Protein AF-A0A9P3GR14-F1 (afdb_monomer_lite)

Foldseek 3Di:
DDPDPPPPDPPDDWDWDADPVVRDIDIDDWLVNLLVVLLVCVVVVHPGDDDPDDDPDPGDSVVSNCVNPPHDDPPDDPLCDCVDPDPVSNVGDPPDPPPQPPDDDFDDDDQQDDPCNPAAAQDLPDFAAQPHWHDGDFFIKGANHGGDSDDPPSPVPPPCGIDGPDGD

Organism: NCBI:txid48140

Radius of gyration: 24.72 Å; chains: 1; bounding box: 48×40×93 Å

pLDDT: mean 70.57, std 17.24, range [27.17, 92.19]

Sequence (168 aa):
MGRSAHLKSPRAVREGSYNLAKKGLVSYNVPHIASIEAQYIDANNLAGNRFWDKTNTPDSLVLTTADVPGALDQTQNRLNYPDSKCDKIRGKIGSGTSTWSSAATAPAGSSPSGQCANVAAWSSGSVYTGRMTAVYGRDRYAPAHIYRTDRPDQFPSAAGVWTDNAAC

Secondary structure (DSSP, 8-state):
--------------EEEEETTTTEEEEE--HHHHHHHHHHHHHTT------S----STT-HHHHHHTSSSS---S--S---TT-SSHHHHT-TT-----------PPP-PPP-GGGTTSPBP-TTPPBPTT--EEETTEEEEESSS-B---TTS-S-TTT-EEEEEE-

Structure (mmCIF, N/CA/C/O backbone):
data_AF-A0A9P3GR14-F1
#
_entry.id   AF-A0A9P3GR14-F1
#
loop_
_atom_site.group_PDB
_atom_site.id
_atom_site.type_symbol
_atom_site.label_atom_id
_atom_site.label_alt_id
_atom_site.label_comp_id
_atom_site.label_asym_id
_atom_site.label_entity_id
_atom_site.label_seq_id
_atom_site.pdbx_PDB_ins_code
_atom_site.Cartn_x
_atom_site.Cartn_y
_atom_site.Cartn_z
_atom_site.occupancy
_atom_site.B_iso_or_equiv
_atom_site.auth_seq_id
_atom_site.auth_comp_id
_atom_site.auth_asym_id
_atom_site.auth_atom_id
_atom_site.pdbx_PDB_model_num
ATOM 1 N N . MET A 1 1 ? 12.416 -6.178 53.777 1.00 36.34 1 MET A N 1
ATOM 2 C CA . MET A 1 1 ? 11.325 -6.514 52.835 1.00 36.34 1 MET A CA 1
ATOM 3 C C . MET A 1 1 ? 11.371 -5.523 51.681 1.00 36.34 1 MET A C 1
ATOM 5 O O . MET A 1 1 ? 10.898 -4.411 51.836 1.00 36.34 1 MET A O 1
ATOM 9 N N . GLY A 1 2 ? 12.005 -5.878 50.563 1.00 34.00 2 GLY A N 1
ATOM 10 C CA . GLY A 1 2 ? 12.020 -5.053 49.352 1.00 34.00 2 GLY A CA 1
ATOM 11 C C . GLY A 1 2 ? 11.385 -5.849 48.224 1.00 34.00 2 GLY A C 1
ATOM 12 O O . GLY A 1 2 ? 11.999 -6.783 47.717 1.00 34.00 2 GLY A O 1
ATOM 13 N N . ARG A 1 3 ? 10.132 -5.545 47.876 1.00 40.25 3 ARG A N 1
ATOM 14 C CA . ARG A 1 3 ? 9.489 -6.136 46.700 1.00 40.25 3 ARG A CA 1
ATOM 15 C C . ARG A 1 3 ? 10.019 -5.400 45.475 1.00 40.25 3 ARG A C 1
ATOM 17 O O . ARG A 1 3 ? 9.584 -4.293 45.185 1.00 40.25 3 ARG A O 1
ATOM 24 N N . SER A 1 4 ? 10.981 -6.014 44.792 1.00 38.25 4 SER A N 1
ATOM 25 C CA . SER A 1 4 ? 11.390 -5.579 43.461 1.00 38.25 4 SER A CA 1
ATOM 26 C C . SER A 1 4 ? 10.241 -5.887 42.504 1.00 38.25 4 SER A C 1
ATOM 28 O O . SER A 1 4 ? 9.917 -7.051 42.260 1.00 38.25 4 SER A O 1
ATOM 30 N N . ALA A 1 5 ? 9.559 -4.845 42.033 1.00 42.34 5 ALA A N 1
ATOM 31 C CA . ALA A 1 5 ? 8.557 -4.966 40.989 1.00 42.34 5 ALA A CA 1
ATOM 32 C C . ALA A 1 5 ? 9.279 -5.306 39.679 1.00 42.34 5 ALA A C 1
ATOM 34 O O . ALA A 1 5 ? 9.816 -4.437 38.996 1.00 42.34 5 ALA A O 1
ATOM 35 N N . HIS A 1 6 ? 9.319 -6.594 39.343 1.00 39.28 6 HIS A N 1
ATOM 36 C CA . HIS A 1 6 ? 9.724 -7.049 38.022 1.00 39.28 6 HIS A CA 1
ATOM 37 C C . HIS A 1 6 ? 8.620 -6.647 37.037 1.00 39.28 6 HIS A C 1
ATOM 39 O O . HIS A 1 6 ? 7.638 -7.368 36.854 1.00 39.28 6 HIS A O 1
ATOM 45 N N . LEU A 1 7 ? 8.749 -5.454 36.454 1.00 35.72 7 LEU A N 1
ATOM 46 C CA . LEU A 1 7 ? 7.966 -5.035 35.297 1.00 35.72 7 LEU A CA 1
ATOM 47 C C . LEU A 1 7 ? 8.218 -6.066 34.190 1.00 35.72 7 LEU A C 1
ATOM 49 O O . LEU A 1 7 ? 9.277 -6.071 33.564 1.00 35.72 7 LEU A O 1
ATOM 53 N N . LYS A 1 8 ? 7.264 -6.978 33.969 1.00 38.69 8 LYS A N 1
ATOM 54 C CA . LYS A 1 8 ? 7.249 -7.807 32.763 1.00 38.69 8 LYS A CA 1
ATOM 55 C C . LYS A 1 8 ? 7.077 -6.858 31.585 1.00 38.69 8 LYS A C 1
ATOM 57 O O . LYS A 1 8 ? 5.968 -6.419 31.302 1.00 38.69 8 LYS A O 1
ATOM 62 N N . SER A 1 9 ? 8.181 -6.536 30.920 1.00 37.16 9 SER A N 1
ATOM 63 C CA . SER A 1 9 ? 8.138 -5.979 29.574 1.00 37.16 9 SER A CA 1
ATOM 64 C C . SER A 1 9 ? 7.323 -6.951 28.711 1.00 37.16 9 SER A C 1
ATOM 66 O O . SER A 1 9 ? 7.667 -8.142 28.692 1.00 37.16 9 SER A O 1
ATOM 68 N N . PRO A 1 10 ? 6.222 -6.527 28.063 1.00 46.81 10 PRO A N 1
ATOM 69 C CA . PRO A 1 10 ? 5.539 -7.390 27.112 1.00 46.81 10 PRO A CA 1
ATOM 70 C C . PRO A 1 10 ? 6.568 -7.801 26.056 1.00 46.81 10 PRO A C 1
ATOM 72 O O . PRO A 1 10 ? 7.231 -6.956 25.453 1.00 46.81 10 PRO A O 1
ATOM 75 N N . ARG A 1 11 ? 6.782 -9.114 25.906 1.00 52.66 11 ARG A N 1
ATOM 76 C CA . ARG A 1 11 ? 7.738 -9.655 24.935 1.00 52.66 11 ARG A CA 1
ATOM 77 C C . ARG A 1 11 ? 7.348 -9.125 23.560 1.00 52.66 11 ARG A C 1
ATOM 79 O O . ARG A 1 11 ? 6.279 -9.457 23.062 1.00 52.66 11 ARG A O 1
ATOM 86 N N . ALA A 1 12 ? 8.207 -8.305 22.965 1.00 57.56 12 ALA A N 1
ATOM 87 C CA . ALA A 1 12 ? 8.033 -7.900 21.584 1.00 57.56 12 ALA A CA 1
ATOM 88 C C . ALA A 1 12 ? 8.114 -9.148 20.699 1.00 57.56 12 ALA A C 1
ATOM 90 O O . ALA A 1 12 ? 9.137 -9.834 20.703 1.00 57.56 12 ALA A O 1
ATOM 91 N N . VAL A 1 13 ? 7.040 -9.448 19.972 1.00 61.50 13 VAL A N 1
ATOM 92 C CA . VAL A 1 13 ? 7.041 -10.506 18.961 1.00 61.50 13 VAL A CA 1
ATOM 93 C C . VAL A 1 13 ? 7.666 -9.905 17.703 1.00 61.50 13 VAL A C 1
ATOM 95 O O . VAL A 1 13 ? 7.150 -8.930 17.166 1.00 61.50 13 VAL A O 1
ATOM 98 N N . ARG A 1 14 ? 8.836 -10.403 17.298 1.00 63.41 14 ARG A N 1
ATOM 99 C CA . ARG A 1 14 ? 9.585 -9.924 16.128 1.00 63.41 14 ARG A CA 1
ATOM 100 C C . ARG A 1 14 ? 10.268 -11.103 15.454 1.00 63.41 14 ARG A C 1
ATOM 102 O O . ARG A 1 14 ? 10.875 -11.912 16.151 1.00 63.41 14 ARG A O 1
ATOM 109 N N . GLU A 1 15 ? 10.206 -11.149 14.129 1.00 76.69 15 GLU A N 1
ATOM 110 C CA . GLU A 1 15 ? 10.942 -12.124 13.326 1.00 76.69 15 GLU A CA 1
ATOM 111 C C . GLU A 1 15 ? 12.276 -11.521 12.863 1.00 76.69 15 GLU A C 1
ATOM 113 O O . GLU A 1 15 ? 12.407 -10.303 12.668 1.00 76.69 15 GLU A O 1
ATOM 118 N N . GLY A 1 16 ? 13.303 -12.355 12.708 1.00 79.38 16 GLY A N 1
ATOM 119 C CA . GLY A 1 16 ? 14.598 -11.878 12.246 1.00 79.38 16 GLY A CA 1
ATOM 120 C C . GLY A 1 16 ? 15.552 -12.984 11.824 1.00 79.38 16 GLY A C 1
ATOM 121 O O . GLY A 1 16 ? 15.439 -14.131 12.236 1.00 79.38 16 GLY A O 1
ATOM 122 N N . SER A 1 17 ? 16.529 -12.616 11.000 1.00 82.88 17 SER A N 1
ATOM 123 C CA . SER A 1 17 ? 17.613 -13.497 10.568 1.00 82.88 17 SER A CA 1
ATOM 124 C C . SER A 1 17 ? 18.957 -12.894 10.953 1.00 82.88 17 SER A C 1
ATOM 126 O O . SER A 1 17 ? 19.195 -11.700 10.749 1.00 82.88 17 SER A O 1
ATOM 128 N N . TYR A 1 18 ? 19.839 -13.720 11.518 1.00 87.75 18 TYR A N 1
ATOM 129 C CA . TYR A 1 18 ? 21.193 -13.324 11.885 1.00 87.75 18 TYR A CA 1
ATOM 130 C C . TYR A 1 18 ? 22.225 -14.081 11.053 1.00 87.75 18 TYR A C 1
ATOM 132 O O . TYR A 1 18 ? 22.272 -15.310 11.050 1.00 87.75 18 TYR A O 1
ATOM 140 N N . ASN A 1 19 ? 23.095 -13.337 10.376 1.00 88.94 19 ASN A N 1
ATOM 141 C CA . ASN A 1 19 ? 24.234 -13.887 9.662 1.00 88.94 19 ASN A CA 1
ATOM 142 C C . ASN A 1 19 ? 25.499 -13.729 10.512 1.00 88.94 19 ASN A C 1
ATOM 144 O O . ASN A 1 19 ? 26.046 -12.629 10.617 1.00 88.94 19 ASN A O 1
ATOM 148 N N . LEU A 1 20 ? 25.987 -14.840 11.072 1.00 87.62 20 LEU A N 1
ATOM 149 C CA . LEU A 1 20 ? 27.157 -14.855 11.956 1.00 87.62 20 LEU A CA 1
ATOM 150 C C . LEU A 1 20 ? 28.454 -14.444 11.241 1.00 87.62 20 LEU A C 1
ATOM 152 O O . LEU A 1 20 ? 29.250 -13.696 11.802 1.00 87.62 20 LEU A O 1
ATOM 156 N N . ALA A 1 21 ? 28.652 -14.875 9.992 1.00 90.19 21 ALA A N 1
ATOM 157 C CA . ALA A 1 21 ? 29.859 -14.561 9.223 1.00 90.19 21 ALA A CA 1
ATOM 158 C C . ALA A 1 21 ? 29.967 -13.062 8.899 1.00 90.19 21 ALA A C 1
ATOM 160 O O . ALA A 1 21 ? 31.054 -12.493 8.922 1.00 90.19 21 ALA A O 1
ATOM 161 N N . LYS A 1 22 ? 28.827 -12.411 8.633 1.00 91.50 22 LYS A N 1
ATOM 162 C CA . LYS A 1 22 ? 28.742 -10.971 8.339 1.00 91.50 22 LYS A CA 1
ATOM 163 C C . LYS A 1 22 ? 28.435 -10.118 9.573 1.00 91.50 22 LYS A C 1
ATOM 165 O O . LYS A 1 22 ? 28.383 -8.898 9.459 1.00 91.50 22 LYS A O 1
ATOM 170 N N . LYS A 1 23 ? 28.204 -10.752 10.730 1.00 92.06 23 LYS A N 1
ATOM 171 C CA . LYS A 1 23 ? 27.725 -10.134 11.979 1.00 92.06 23 LYS A CA 1
ATOM 172 C C . LYS A 1 23 ? 26.520 -9.206 11.768 1.00 92.06 23 LYS A C 1
ATOM 174 O O . LYS A 1 23 ? 26.411 -8.167 12.412 1.00 92.06 23 LYS A O 1
ATOM 179 N N . GLY A 1 24 ? 25.629 -9.577 10.852 1.00 87.75 24 GLY A N 1
ATOM 180 C CA . GLY A 1 24 ? 24.482 -8.763 10.451 1.00 87.75 24 GLY A CA 1
ATOM 181 C C . GLY A 1 24 ? 23.172 -9.343 10.967 1.00 87.75 24 GLY A C 1
ATOM 182 O O . GLY A 1 24 ? 22.934 -10.538 10.811 1.00 87.75 24 GLY A O 1
ATOM 183 N N . LEU A 1 25 ? 22.323 -8.493 11.544 1.00 88.88 25 LEU A N 1
ATOM 184 C CA . LEU A 1 25 ? 20.952 -8.821 11.930 1.00 88.88 25 LEU A CA 1
ATOM 185 C C . LEU A 1 25 ? 19.983 -8.093 11.000 1.00 88.88 25 LEU A C 1
ATOM 187 O O . LEU A 1 25 ? 20.118 -6.888 10.794 1.00 88.88 25 LEU A O 1
ATOM 191 N N . VAL A 1 26 ? 18.987 -8.811 10.494 1.00 88.19 26 VAL A N 1
ATOM 192 C CA . VAL A 1 26 ? 17.842 -8.222 9.798 1.00 88.19 26 VAL A CA 1
ATOM 193 C C . VAL A 1 26 ? 16.587 -8.576 10.582 1.00 88.19 26 VAL A C 1
ATOM 195 O O . VAL A 1 26 ? 16.316 -9.754 10.796 1.00 88.19 26 VAL A O 1
ATOM 198 N N . SER A 1 27 ? 15.830 -7.565 11.000 1.00 86.81 27 SER A N 1
ATOM 199 C CA . SER A 1 27 ? 14.505 -7.727 11.604 1.00 86.81 27 SER A CA 1
ATOM 200 C C . SER A 1 27 ? 13.431 -7.279 10.625 1.00 86.81 27 SER A C 1
ATOM 202 O O . SER A 1 27 ? 13.578 -6.221 10.010 1.00 86.81 27 SER A O 1
ATOM 204 N N . TYR A 1 28 ? 12.363 -8.055 10.504 1.00 85.62 28 TYR A N 1
ATOM 205 C CA . TYR A 1 28 ? 11.274 -7.791 9.568 1.00 85.62 28 TYR A CA 1
ATOM 206 C C . TYR A 1 28 ? 9.960 -8.395 10.073 1.00 85.62 28 TYR A C 1
ATOM 208 O O . TYR A 1 28 ? 9.955 -9.248 10.960 1.00 85.62 28 TYR A O 1
ATOM 216 N N . ASN A 1 29 ? 8.844 -7.948 9.498 1.00 86.50 29 ASN A N 1
ATOM 217 C CA . ASN A 1 29 ? 7.534 -8.536 9.754 1.00 86.50 29 ASN A CA 1
ATOM 218 C C . ASN A 1 29 ? 7.257 -9.631 8.717 1.00 86.50 29 ASN A C 1
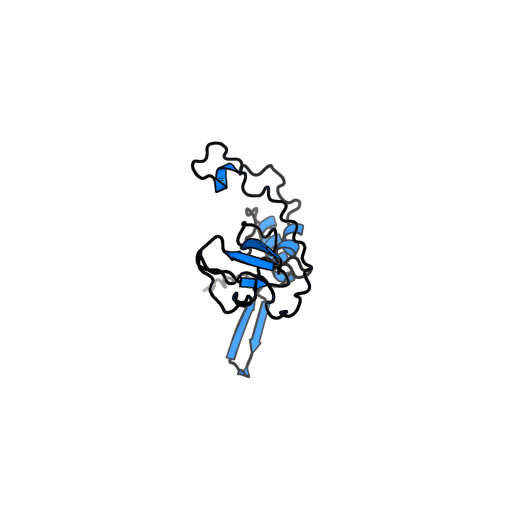ATOM 220 O O . ASN A 1 29 ? 7.602 -9.496 7.544 1.00 86.50 29 ASN A O 1
ATOM 224 N N . VAL A 1 30 ? 6.614 -10.705 9.165 1.00 87.31 30 VAL A N 1
ATOM 225 C CA . VAL A 1 30 ? 6.061 -11.779 8.326 1.00 87.31 30 VAL A CA 1
ATOM 226 C C . VAL A 1 30 ? 4.539 -11.815 8.504 1.00 87.31 30 VAL A C 1
ATOM 228 O O . VAL A 1 30 ? 4.059 -11.270 9.507 1.00 87.31 30 VAL A O 1
ATOM 231 N N . PRO A 1 31 ? 3.771 -12.472 7.612 1.00 89.00 31 PRO A N 1
ATOM 232 C CA . PRO A 1 31 ? 2.312 -12.555 7.722 1.00 89.00 31 PRO A CA 1
ATOM 233 C C . PRO A 1 31 ? 1.812 -12.927 9.128 1.00 89.00 31 PRO A C 1
ATOM 235 O O . PRO A 1 31 ? 0.921 -12.278 9.671 1.00 89.00 31 PRO A O 1
ATOM 238 N N . HIS A 1 32 ? 2.458 -13.897 9.783 1.00 88.56 32 HIS A N 1
ATOM 239 C CA . HIS A 1 32 ? 2.104 -14.298 11.146 1.00 88.56 32 HIS A CA 1
ATOM 240 C C . HIS A 1 32 ? 2.208 -13.151 12.172 1.00 88.56 32 HIS A C 1
ATOM 242 O O . HIS A 1 32 ? 1.288 -12.946 12.960 1.00 88.56 32 HIS A O 1
ATOM 248 N N . ILE A 1 33 ? 3.295 -12.370 12.139 1.00 89.19 33 ILE A N 1
ATOM 249 C CA . ILE A 1 33 ? 3.496 -11.221 13.039 1.00 89.19 33 ILE A CA 1
ATOM 250 C C . ILE A 1 33 ? 2.492 -10.111 12.726 1.00 89.19 33 ILE A C 1
ATOM 252 O O . ILE A 1 33 ? 1.891 -9.554 13.640 1.00 89.19 33 ILE A O 1
ATOM 256 N N . ALA A 1 34 ? 2.257 -9.836 11.441 1.00 90.44 34 ALA A N 1
ATOM 257 C CA . ALA A 1 34 ? 1.297 -8.823 11.017 1.00 90.44 34 ALA A CA 1
ATOM 258 C C . ALA A 1 34 ? -0.138 -9.169 11.462 1.00 90.44 34 ALA A C 1
ATOM 260 O O . ALA A 1 34 ? -0.876 -8.286 11.893 1.00 90.44 34 ALA A O 1
ATOM 261 N N . SER A 1 35 ? -0.518 -10.453 11.441 1.00 89.38 35 SER A N 1
ATOM 262 C CA . SER A 1 35 ? -1.810 -10.919 11.964 1.00 89.38 35 SER A CA 1
ATOM 263 C C . SER A 1 35 ? -1.953 -10.661 13.471 1.00 89.38 35 SER A C 1
ATOM 265 O O . SER A 1 35 ? -2.980 -10.145 13.907 1.00 89.38 35 SER A O 1
ATOM 267 N N . ILE A 1 36 ? -0.906 -10.925 14.265 1.00 91.69 36 ILE A N 1
ATOM 268 C CA . ILE A 1 36 ? -0.896 -10.626 15.710 1.00 91.69 36 ILE A CA 1
ATOM 269 C C . ILE A 1 36 ? -1.029 -9.115 15.961 1.00 91.69 36 ILE A C 1
ATOM 271 O O . ILE A 1 36 ? -1.788 -8.696 16.835 1.00 91.69 36 ILE A O 1
ATOM 275 N N . GLU A 1 37 ? -0.317 -8.284 15.195 1.00 91.25 37 GLU A N 1
ATOM 276 C CA . GLU A 1 37 ? -0.424 -6.822 15.293 1.00 91.25 37 GLU A CA 1
ATOM 277 C C . GLU A 1 37 ? -1.840 -6.331 14.953 1.00 91.25 37 GLU A C 1
ATOM 279 O O . GLU A 1 37 ? -2.382 -5.480 15.659 1.00 91.25 37 GLU A O 1
ATOM 284 N N . ALA A 1 38 ? -2.474 -6.898 13.924 1.00 91.31 38 ALA A N 1
ATOM 285 C CA . ALA A 1 38 ? -3.844 -6.560 13.552 1.00 91.31 38 ALA A CA 1
ATOM 286 C C . ALA A 1 38 ? -4.866 -6.985 14.622 1.00 91.31 38 ALA A C 1
ATOM 288 O O . ALA A 1 38 ? -5.767 -6.213 14.942 1.00 91.31 38 ALA A O 1
ATOM 289 N N . GLN A 1 39 ? -4.686 -8.155 15.246 1.00 91.19 39 GLN A N 1
ATOM 290 C CA . GLN A 1 39 ? -5.519 -8.590 16.376 1.00 91.19 39 GLN A CA 1
ATOM 291 C C . GLN A 1 39 ? -5.377 -7.647 17.573 1.00 91.19 39 GLN A C 1
ATOM 293 O O . GLN A 1 39 ? -6.351 -7.360 18.263 1.00 91.19 39 GLN A O 1
ATOM 298 N N . TYR A 1 40 ? -4.169 -7.135 17.824 1.00 92.12 40 TYR A N 1
ATOM 299 C CA . TYR A 1 40 ? -3.952 -6.146 18.875 1.00 92.12 40 TYR A CA 1
ATOM 300 C C . TYR A 1 40 ? -4.661 -4.820 18.570 1.00 92.12 40 TYR A C 1
ATOM 302 O O . TYR A 1 40 ? -5.262 -4.234 19.470 1.00 92.12 40 TYR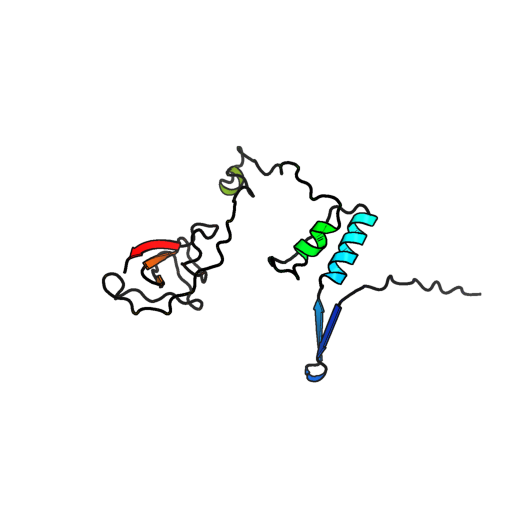 A O 1
ATOM 310 N N . ILE A 1 41 ? -4.601 -4.352 17.321 1.00 91.19 41 ILE A N 1
ATOM 311 C CA . ILE A 1 41 ? -5.305 -3.143 16.866 1.00 91.19 41 ILE A CA 1
ATOM 312 C C . ILE A 1 41 ? -6.808 -3.275 17.121 1.00 91.19 41 ILE A C 1
ATOM 314 O O . ILE A 1 41 ? -7.388 -2.376 17.733 1.00 91.19 41 ILE A O 1
ATOM 318 N N . ASP A 1 42 ? -7.398 -4.403 16.721 1.00 88.88 42 ASP A N 1
ATOM 319 C CA . ASP A 1 42 ? -8.817 -4.704 16.929 1.00 88.88 42 ASP A CA 1
ATOM 320 C C . ASP A 1 42 ? -9.169 -4.753 18.427 1.00 88.88 42 ASP A C 1
ATOM 322 O O . ASP A 1 42 ? -10.014 -3.996 18.905 1.00 88.88 42 ASP A O 1
ATOM 326 N N . ALA A 1 43 ? -8.413 -5.525 19.217 1.00 92.00 43 ALA A N 1
ATOM 327 C CA . ALA A 1 43 ? -8.645 -5.685 20.655 1.00 92.00 43 ALA A CA 1
ATOM 328 C C . ALA A 1 43 ? -8.517 -4.382 21.469 1.00 92.00 43 ALA A C 1
ATOM 330 O O . ALA A 1 43 ? -9.043 -4.294 22.580 1.00 92.00 43 ALA A O 1
ATOM 331 N N . ASN A 1 44 ? -7.809 -3.375 20.948 1.00 92.19 44 ASN A N 1
ATOM 332 C CA . ASN A 1 44 ? -7.582 -2.096 21.624 1.00 92.19 44 ASN A CA 1
ATOM 333 C C . ASN A 1 44 ? -8.345 -0.926 20.984 1.00 92.19 44 ASN A C 1
ATOM 335 O O . ASN A 1 44 ? -8.095 0.221 21.355 1.00 92.19 44 ASN A O 1
ATOM 339 N N . ASN A 1 45 ? -9.279 -1.188 20.061 1.00 89.00 45 ASN A N 1
ATOM 340 C CA . ASN A 1 45 ? -10.051 -0.159 19.352 1.00 89.00 45 ASN A CA 1
ATOM 341 C C . ASN A 1 45 ? -9.161 0.917 18.695 1.00 89.00 45 ASN A C 1
ATOM 343 O O . ASN A 1 45 ? -9.468 2.112 18.730 1.00 89.00 45 ASN A O 1
ATOM 347 N N . LEU A 1 46 ? -8.021 0.508 18.131 1.00 90.25 46 LEU A N 1
ATOM 348 C CA . LEU A 1 46 ? -7.135 1.411 17.399 1.00 90.25 46 LEU A CA 1
ATOM 349 C C . LEU A 1 46 ? -7.641 1.598 15.963 1.00 90.25 46 LEU A C 1
ATOM 351 O O . LEU A 1 46 ? -8.264 0.717 15.383 1.00 90.25 46 LEU A O 1
ATOM 355 N N . ALA A 1 47 ? -7.335 2.748 15.362 1.00 86.44 47 ALA A N 1
ATOM 356 C CA . ALA A 1 47 ? -7.912 3.154 14.076 1.00 86.44 47 ALA A CA 1
ATOM 357 C C . ALA A 1 47 ? -7.447 2.338 12.849 1.00 86.44 47 ALA A C 1
ATOM 359 O O . ALA A 1 47 ? -7.960 2.557 11.754 1.00 86.44 47 ALA A O 1
ATOM 360 N N . GLY A 1 48 ? -6.461 1.449 12.994 1.00 87.06 48 GLY A N 1
ATOM 361 C CA . GLY A 1 48 ? -5.944 0.618 11.905 1.00 87.06 48 GLY A CA 1
ATOM 362 C C . GLY A 1 48 ? -4.419 0.554 11.854 1.00 87.06 48 GLY A C 1
ATOM 363 O O . GLY A 1 48 ? -3.722 0.949 12.791 1.00 87.06 48 GLY A O 1
ATOM 364 N N . ASN A 1 49 ? -3.902 0.057 10.731 1.00 86.44 49 ASN A N 1
ATOM 365 C CA . ASN A 1 49 ? -2.479 -0.114 10.452 1.00 86.44 49 ASN A CA 1
ATOM 366 C C . ASN A 1 49 ? -2.020 0.711 9.236 1.00 86.44 49 ASN A C 1
ATOM 368 O O . ASN A 1 49 ? -2.810 1.271 8.475 1.00 86.44 49 ASN A O 1
ATOM 372 N N . ARG A 1 50 ? -0.699 0.819 9.068 1.00 88.25 50 ARG A N 1
ATOM 373 C CA . ARG A 1 50 ? -0.066 1.460 7.912 1.00 88.25 50 ARG A CA 1
ATOM 374 C C . ARG A 1 50 ? 1.140 0.645 7.489 1.00 88.25 50 ARG A C 1
ATOM 376 O O . ARG A 1 50 ? 1.998 0.347 8.312 1.00 88.25 50 ARG A O 1
ATOM 383 N N . PHE A 1 51 ? 1.235 0.383 6.194 1.00 87.19 51 PHE A N 1
ATOM 384 C CA . PHE A 1 51 ? 2.358 -0.333 5.611 1.00 87.19 51 PHE A CA 1
ATOM 385 C C . PHE A 1 51 ? 3.196 0.570 4.722 1.00 87.19 51 PHE A C 1
ATOM 387 O O . PHE A 1 51 ? 2.696 1.498 4.084 1.00 87.19 51 PHE A O 1
ATOM 394 N N . TRP A 1 52 ? 4.479 0.236 4.658 1.00 86.75 52 TRP A N 1
ATOM 395 C CA . TRP A 1 52 ? 5.357 0.613 3.563 1.00 86.75 52 TRP A CA 1
ATOM 396 C C . TRP A 1 52 ? 5.575 -0.624 2.686 1.00 86.75 52 TRP A C 1
ATOM 398 O O . TRP A 1 52 ? 6.650 -1.214 2.656 1.00 86.75 52 TRP A O 1
ATOM 408 N N . ASP A 1 53 ? 4.499 -1.072 2.044 1.00 76.88 53 ASP A N 1
ATOM 409 C CA . ASP A 1 53 ? 4.461 -2.269 1.206 1.00 76.88 53 ASP A CA 1
ATOM 410 C C . ASP A 1 53 ? 3.524 -2.013 0.014 1.00 76.88 53 ASP A C 1
ATOM 412 O O . ASP A 1 53 ? 2.550 -1.266 0.124 1.00 76.88 53 ASP A O 1
ATOM 416 N N . LYS A 1 54 ? 3.844 -2.601 -1.141 1.00 70.75 54 LYS A N 1
ATOM 417 C CA . LYS A 1 54 ? 3.032 -2.556 -2.367 1.00 70.75 54 LYS A CA 1
ATOM 418 C C . LYS A 1 54 ? 2.827 -3.953 -2.972 1.00 70.75 54 LYS A C 1
ATOM 420 O O . LYS A 1 54 ? 2.456 -4.069 -4.138 1.00 70.75 54 LYS A O 1
ATOM 425 N N . THR A 1 55 ? 3.112 -5.018 -2.227 1.00 75.75 55 THR A N 1
ATOM 426 C CA . THR A 1 55 ? 2.963 -6.387 -2.724 1.00 75.75 55 THR A CA 1
ATOM 427 C C . THR A 1 55 ? 1.509 -6.859 -2.680 1.00 75.75 55 THR A C 1
ATOM 429 O O . THR A 1 55 ? 0.764 -6.584 -1.740 1.00 75.75 55 THR A O 1
ATOM 432 N N . ASN A 1 56 ? 1.109 -7.595 -3.718 1.00 75.38 56 ASN A N 1
ATOM 433 C CA . ASN A 1 56 ? -0.194 -8.252 -3.858 1.00 75.38 56 ASN A CA 1
ATOM 434 C C . ASN A 1 56 ? -0.044 -9.781 -3.999 1.00 75.38 56 ASN A C 1
ATOM 436 O O . ASN A 1 56 ? -0.808 -10.429 -4.711 1.00 75.38 56 ASN A O 1
ATOM 440 N N . THR A 1 57 ? 0.981 -10.347 -3.361 1.00 81.56 57 THR A N 1
ATOM 441 C CA . THR A 1 57 ? 1.279 -11.785 -3.339 1.00 81.56 57 THR A CA 1
ATOM 442 C C . THR A 1 57 ? 0.651 -12.455 -2.107 1.00 81.56 57 THR A C 1
ATOM 444 O O . THR A 1 57 ? 0.210 -11.750 -1.197 1.00 81.56 57 THR A O 1
ATOM 447 N N . PRO A 1 58 ? 0.626 -13.802 -2.023 1.00 81.06 58 PRO A N 1
ATOM 448 C CA . PRO A 1 58 ? 0.125 -14.511 -0.838 1.00 81.06 58 PRO A CA 1
ATOM 449 C C . PRO A 1 58 ? 0.819 -14.130 0.481 1.00 81.06 58 PRO A C 1
ATOM 451 O O . PRO A 1 58 ? 0.201 -14.210 1.534 1.00 81.06 58 PRO A O 1
ATOM 454 N N . ASP A 1 59 ? 2.068 -13.662 0.421 1.00 82.94 59 ASP A N 1
ATOM 455 C CA . ASP A 1 59 ? 2.836 -13.208 1.590 1.00 82.94 59 ASP A CA 1
ATOM 456 C C . ASP A 1 59 ? 2.649 -11.708 1.903 1.00 82.94 59 ASP A C 1
ATOM 458 O O . ASP A 1 59 ? 3.387 -11.141 2.711 1.00 82.94 59 ASP A O 1
ATOM 462 N N . SER A 1 60 ? 1.687 -11.037 1.256 1.00 87.81 60 SER A N 1
ATOM 463 C CA . SER A 1 60 ? 1.416 -9.611 1.461 1.00 87.81 60 SER A CA 1
ATOM 464 C C . SER A 1 60 ? 0.989 -9.333 2.901 1.00 87.81 60 SER A C 1
ATOM 466 O O . SER A 1 60 ? -0.005 -9.876 3.395 1.00 87.81 60 SER A O 1
ATOM 468 N N . LEU A 1 61 ? 1.701 -8.422 3.568 1.00 89.50 61 LEU A N 1
ATOM 469 C CA . LEU A 1 61 ? 1.350 -7.986 4.922 1.00 89.50 61 LEU A CA 1
ATOM 470 C C . LEU A 1 61 ? 0.050 -7.171 4.921 1.00 89.50 61 LEU A C 1
ATOM 472 O O . LEU A 1 61 ? -0.742 -7.243 5.862 1.00 89.50 61 LEU A O 1
ATOM 476 N N . VAL A 1 62 ? -0.193 -6.430 3.835 1.00 89.44 62 VAL A N 1
ATOM 477 C CA . VAL A 1 62 ? -1.415 -5.641 3.652 1.00 89.44 62 VAL A CA 1
ATOM 478 C C . VAL A 1 62 ? -2.626 -6.564 3.570 1.00 89.44 62 VAL A C 1
ATOM 480 O O . VAL A 1 62 ? -3.571 -6.381 4.330 1.00 89.44 62 VAL A O 1
ATOM 483 N N . LEU A 1 63 ? -2.584 -7.584 2.704 1.00 86.94 63 LEU A N 1
ATOM 484 C CA . LEU A 1 63 ? -3.699 -8.528 2.565 1.00 86.94 63 LEU A CA 1
ATOM 485 C C . LEU A 1 63 ? -3.894 -9.358 3.837 1.00 86.94 63 LEU A C 1
ATOM 487 O O . LEU A 1 63 ? -5.014 -9.476 4.313 1.00 86.94 63 LEU A O 1
ATOM 491 N N . THR A 1 64 ? -2.804 -9.833 4.450 1.00 88.56 64 THR A N 1
ATOM 492 C CA . THR A 1 64 ? -2.868 -10.624 5.692 1.00 88.56 64 THR A CA 1
ATOM 493 C C . THR A 1 64 ? -3.597 -9.898 6.822 1.00 88.56 64 THR A C 1
ATOM 495 O O . THR A 1 64 ? -4.264 -10.521 7.645 1.00 88.56 64 THR A O 1
ATOM 498 N N . THR A 1 65 ? -3.442 -8.578 6.905 1.00 89.56 65 THR A N 1
ATOM 499 C CA . THR A 1 65 ? -4.061 -7.792 7.977 1.00 89.56 65 THR A CA 1
ATOM 500 C C . THR A 1 65 ? -5.430 -7.241 7.627 1.00 89.56 65 THR A C 1
ATOM 502 O O . THR A 1 65 ? -6.168 -6.899 8.544 1.00 89.56 65 THR A O 1
ATOM 505 N N . ALA A 1 66 ? -5.786 -7.171 6.344 1.00 87.19 66 ALA A N 1
ATOM 506 C CA . ALA A 1 66 ? -7.098 -6.707 5.905 1.00 87.19 66 ALA A CA 1
ATOM 507 C C . ALA A 1 66 ? -8.236 -7.628 6.374 1.00 87.19 66 ALA A C 1
ATOM 509 O O . ALA A 1 66 ? -9.336 -7.140 6.611 1.00 87.19 66 ALA A O 1
ATOM 510 N N . ASP A 1 67 ? -7.949 -8.921 6.553 1.00 79.62 67 ASP A N 1
ATOM 511 C CA . ASP A 1 67 ? -8.933 -9.939 6.948 1.00 79.62 67 ASP A CA 1
ATOM 512 C C . ASP A 1 67 ? -9.182 -10.009 8.465 1.00 79.62 67 ASP A C 1
ATOM 514 O O . ASP A 1 67 ? -10.068 -10.736 8.913 1.00 79.62 67 ASP A O 1
ATOM 518 N N . VAL A 1 68 ? -8.385 -9.306 9.279 1.00 82.75 68 VAL A N 1
ATOM 519 C CA . VAL A 1 68 ? -8.494 -9.380 10.746 1.00 82.75 68 VAL A CA 1
ATOM 520 C C . VAL A 1 68 ? -9.586 -8.451 11.295 1.00 82.75 68 VAL A C 1
ATOM 522 O O . VAL A 1 68 ? -10.415 -8.931 12.069 1.00 82.75 68 VAL A O 1
ATOM 525 N N . PRO A 1 69 ? -9.649 -7.155 10.922 1.00 74.31 69 PRO A N 1
ATOM 526 C CA . PRO A 1 69 ? -10.807 -6.324 11.228 1.00 74.31 69 PRO A CA 1
ATOM 527 C C . PRO A 1 69 ? -12.025 -6.845 10.462 1.00 74.31 69 PRO A C 1
ATOM 529 O O . PRO A 1 69 ? -11.931 -7.125 9.271 1.00 74.31 69 PRO A O 1
ATOM 532 N N . GLY A 1 70 ? -13.183 -6.934 11.122 1.00 72.94 70 GLY A N 1
ATOM 533 C CA . GLY A 1 70 ? -14.359 -7.612 10.557 1.00 72.94 70 GLY A CA 1
ATOM 534 C C . GLY A 1 70 ? -14.775 -7.152 9.150 1.00 72.94 70 GLY A C 1
ATOM 535 O O . GLY A 1 70 ? -15.133 -7.982 8.319 1.00 72.94 70 GLY A O 1
ATOM 536 N N . ALA A 1 71 ? -14.722 -5.850 8.859 1.00 73.50 71 ALA A N 1
ATOM 537 C CA . ALA A 1 71 ? -14.904 -5.335 7.505 1.00 73.50 71 ALA A CA 1
ATOM 538 C C . ALA A 1 71 ? -14.069 -4.070 7.285 1.00 73.50 71 ALA A C 1
ATOM 540 O O . ALA A 1 71 ? -14.035 -3.181 8.138 1.00 73.50 71 ALA A O 1
ATOM 541 N N . LEU A 1 72 ? -13.445 -3.963 6.110 1.00 78.12 72 LEU A N 1
ATOM 542 C CA . LEU A 1 72 ? -12.846 -2.711 5.655 1.00 78.12 72 LEU A CA 1
ATOM 543 C C . LEU A 1 72 ? -13.934 -1.647 5.501 1.00 78.12 72 LEU A C 1
ATOM 545 O O . LEU A 1 72 ? -14.959 -1.905 4.868 1.00 78.12 72 LEU A O 1
ATOM 549 N N . ASP A 1 73 ? -13.682 -0.444 6.012 1.00 75.75 73 ASP A N 1
ATOM 550 C CA . ASP A 1 73 ? -14.583 0.694 5.845 1.00 75.75 73 ASP A CA 1
ATOM 551 C C . ASP A 1 73 ? -14.793 0.999 4.350 1.00 75.75 73 ASP A C 1
ATOM 553 O O . ASP A 1 73 ? -13.882 1.437 3.646 1.00 75.75 73 ASP A O 1
ATOM 557 N N . GLN A 1 74 ? -16.008 0.724 3.865 1.00 79.12 74 GLN A N 1
ATOM 558 C CA . GLN A 1 74 ? -16.446 1.000 2.494 1.00 79.12 74 GLN A CA 1
ATOM 559 C C . GLN A 1 74 ? -17.205 2.330 2.386 1.00 79.12 74 GLN A C 1
ATOM 561 O O . GLN A 1 74 ? -17.794 2.617 1.339 1.00 79.12 74 GLN A O 1
ATOM 566 N N . THR A 1 75 ? -17.259 3.140 3.452 1.00 80.88 75 THR A N 1
ATOM 567 C CA . THR A 1 75 ? -17.878 4.462 3.363 1.00 80.88 75 THR A CA 1
ATOM 568 C C . THR A 1 75 ? -17.185 5.273 2.277 1.00 80.88 75 THR A C 1
ATOM 570 O O . THR A 1 75 ? -15.968 5.210 2.083 1.00 80.88 75 THR A O 1
ATOM 573 N N . GLN A 1 76 ? -17.979 6.022 1.508 1.00 72.81 76 GLN A N 1
ATOM 574 C CA . GLN A 1 76 ? -17.433 6.812 0.416 1.00 72.81 76 GLN A CA 1
ATOM 575 C C . GLN A 1 76 ? -16.410 7.800 0.980 1.00 72.81 76 GLN A C 1
ATOM 577 O O . GLN A 1 76 ? -16.768 8.780 1.640 1.00 72.81 76 GLN A O 1
ATOM 582 N N . ASN A 1 77 ? -15.134 7.552 0.680 1.00 68.88 77 ASN A N 1
ATOM 583 C CA . ASN A 1 77 ? -14.063 8.430 1.104 1.00 68.88 77 ASN A CA 1
ATOM 584 C C . ASN A 1 77 ? -14.339 9.842 0.559 1.00 68.88 77 ASN A C 1
ATOM 586 O O . ASN A 1 77 ? -14.614 10.021 -0.633 1.00 68.88 77 ASN A O 1
ATOM 590 N N . ARG A 1 78 ? -14.286 10.866 1.421 1.00 70.69 78 ARG A N 1
ATOM 591 C CA . ARG A 1 78 ? -14.610 12.264 1.073 1.00 70.69 78 ARG A CA 1
ATOM 592 C C . ARG A 1 78 ? -13.514 12.945 0.238 1.00 70.69 78 ARG A C 1
ATOM 594 O O . ARG A 1 78 ? -13.314 14.147 0.338 1.00 70.69 78 ARG A O 1
ATOM 601 N N . LEU A 1 79 ? -12.840 12.201 -0.639 1.00 70.75 79 LEU A N 1
ATOM 602 C CA . LEU A 1 79 ? -11.795 12.692 -1.545 1.00 70.75 79 LEU A CA 1
ATOM 603 C C . LEU A 1 79 ? -12.339 13.435 -2.779 1.00 70.75 79 LEU A C 1
ATOM 605 O O . LEU A 1 79 ? -11.603 13.690 -3.733 1.00 70.75 79 LEU A O 1
ATOM 609 N N . ASN A 1 80 ? -13.627 13.784 -2.781 1.00 71.25 80 ASN A N 1
ATOM 610 C CA . ASN A 1 80 ? -14.233 14.617 -3.809 1.00 71.25 80 ASN A CA 1
ATOM 611 C C . ASN A 1 80 ? -14.181 16.085 -3.375 1.00 71.25 80 ASN A C 1
ATOM 613 O O . ASN A 1 80 ? -15.048 16.535 -2.630 1.00 71.25 80 ASN A O 1
ATOM 617 N N . TYR A 1 81 ? -13.183 16.821 -3.861 1.00 75.06 81 TYR A N 1
ATOM 618 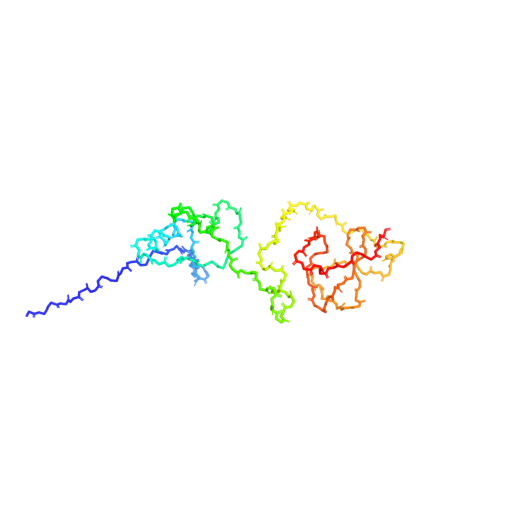C CA . TYR A 1 81 ? -13.001 18.242 -3.559 1.00 75.06 81 TYR A CA 1
ATOM 619 C C . TYR A 1 81 ? -13.176 19.096 -4.827 1.00 75.06 81 TYR A C 1
ATOM 621 O O . TYR A 1 81 ? -12.183 19.602 -5.356 1.00 75.06 81 TYR A O 1
ATOM 629 N N . PRO A 1 82 ? -14.411 19.253 -5.345 1.00 78.12 82 PRO A N 1
ATOM 630 C CA . PRO A 1 82 ? -14.673 19.942 -6.615 1.00 78.12 82 PRO A CA 1
ATOM 631 C C . PRO A 1 82 ? -14.241 21.415 -6.610 1.00 78.12 82 PRO A C 1
ATOM 633 O O . PRO A 1 82 ? -13.865 21.943 -7.651 1.00 78.12 82 PRO A O 1
ATOM 636 N N . ASP A 1 83 ? -14.189 22.042 -5.435 1.00 82.44 83 ASP A N 1
ATOM 637 C CA . ASP A 1 83 ? -13.757 23.435 -5.274 1.00 82.44 83 ASP A CA 1
ATOM 638 C C . ASP A 1 83 ? -12.261 23.565 -4.935 1.00 82.44 83 ASP A C 1
ATOM 640 O O . ASP A 1 83 ? -11.772 24.646 -4.598 1.00 82.44 83 ASP A O 1
ATOM 644 N N . SER A 1 84 ? -11.494 22.468 -4.990 1.00 82.00 84 SER A N 1
ATOM 645 C CA . SER A 1 84 ? -10.063 22.516 -4.689 1.00 82.00 84 SER A CA 1
ATOM 646 C C . SER A 1 84 ? -9.325 23.404 -5.684 1.00 82.00 84 SER A C 1
ATOM 648 O O . SER A 1 84 ? -9.471 23.265 -6.898 1.00 82.00 84 SER A O 1
ATOM 650 N N . LYS A 1 85 ? -8.434 24.266 -5.189 1.00 84.56 85 LYS A N 1
ATOM 651 C CA . LYS A 1 85 ? -7.519 25.044 -6.041 1.00 84.56 85 LYS A CA 1
ATOM 652 C C . LYS A 1 85 ? -6.479 24.166 -6.748 1.00 84.56 85 LYS A C 1
ATOM 654 O O . LYS A 1 85 ? -5.875 24.609 -7.716 1.00 84.56 85 LYS A O 1
ATOM 659 N N . CYS A 1 86 ? -6.286 22.927 -6.298 1.00 74.75 86 CYS A N 1
ATOM 660 C CA . CYS A 1 86 ? -5.338 21.987 -6.885 1.00 74.75 86 CYS A CA 1
ATOM 661 C C . CYS A 1 86 ? -6.051 21.037 -7.856 1.00 74.75 86 CYS A C 1
ATOM 663 O O . CYS A 1 86 ? -6.833 20.188 -7.426 1.00 74.75 86 CYS A O 1
ATOM 665 N N . ASP A 1 87 ? -5.720 21.112 -9.146 1.00 74.50 87 ASP A N 1
ATOM 666 C CA . ASP A 1 87 ? -6.361 20.309 -10.202 1.00 74.50 87 ASP A CA 1
ATOM 667 C C . ASP A 1 87 ? -6.313 18.795 -9.918 1.00 74.50 87 ASP A C 1
ATOM 669 O O . ASP A 1 87 ? -7.306 18.091 -10.094 1.00 74.50 87 ASP A O 1
ATOM 673 N N . LYS A 1 88 ? -5.189 18.303 -9.371 1.00 66.44 88 LYS A N 1
ATOM 674 C CA . LYS A 1 88 ? -4.993 16.884 -9.008 1.00 66.44 88 LYS A CA 1
ATOM 675 C C . LYS A 1 88 ? -5.915 16.389 -7.889 1.00 66.44 88 LYS A C 1
ATOM 677 O O . LYS A 1 88 ? -6.164 15.194 -7.789 1.00 66.44 88 LYS A O 1
ATOM 682 N N . ILE A 1 89 ? -6.394 17.295 -7.039 1.00 68.06 89 ILE A N 1
ATOM 683 C CA . ILE A 1 89 ? -7.302 16.987 -5.925 1.00 68.06 89 ILE A CA 1
ATOM 684 C C . ILE A 1 89 ? -8.760 17.178 -6.374 1.00 68.06 89 ILE A C 1
ATOM 686 O O . ILE A 1 89 ? -9.650 16.457 -5.925 1.00 68.06 89 ILE A O 1
ATOM 690 N N . ARG A 1 90 ? -8.996 18.102 -7.316 1.00 77.12 90 ARG A N 1
ATOM 691 C CA . ARG A 1 90 ? -10.311 18.376 -7.909 1.00 77.12 90 ARG A CA 1
ATOM 692 C C . ARG A 1 90 ? -10.892 17.173 -8.661 1.00 77.12 90 ARG A C 1
ATOM 694 O O . ARG A 1 90 ? -12.095 16.942 -8.615 1.00 77.12 90 ARG A O 1
ATOM 701 N N . GLY A 1 91 ? -10.033 16.376 -9.300 1.00 64.06 91 GLY A N 1
ATOM 702 C CA . GLY A 1 91 ? -10.398 15.226 -10.139 1.00 64.06 91 GLY A CA 1
ATOM 703 C C . GLY A 1 91 ? -10.596 13.870 -9.440 1.00 64.06 91 GLY A C 1
ATOM 704 O O . GLY A 1 91 ? -10.470 12.856 -10.114 1.00 64.06 91 GLY A O 1
ATOM 705 N N . LYS A 1 92 ? -10.906 13.823 -8.133 1.00 63.22 92 LYS A N 1
ATOM 706 C CA . LYS A 1 92 ? -11.069 12.595 -7.310 1.00 63.22 92 LYS A CA 1
ATOM 707 C C . LYS A 1 92 ? -9.797 11.742 -7.171 1.00 63.22 92 LYS A C 1
ATOM 709 O O . LYS A 1 92 ? -9.520 10.845 -7.970 1.00 63.22 92 LYS A O 1
ATOM 714 N N . ILE A 1 93 ? -9.084 11.928 -6.063 1.00 63.16 93 ILE A N 1
ATOM 715 C CA . ILE A 1 93 ? -8.015 11.010 -5.640 1.00 63.16 93 ILE A CA 1
ATOM 716 C C . ILE A 1 93 ? -8.652 9.655 -5.280 1.00 63.16 93 ILE A C 1
ATOM 718 O O . ILE A 1 93 ? -9.563 9.607 -4.461 1.00 63.16 93 ILE A O 1
ATOM 722 N N . GLY A 1 94 ? -8.192 8.562 -5.899 1.00 54.41 94 GLY A N 1
ATOM 723 C CA . GLY A 1 94 ? -8.633 7.191 -5.585 1.00 54.41 94 GLY A CA 1
ATOM 724 C C . GLY A 1 94 ? -9.688 6.578 -6.517 1.00 54.41 94 GLY A C 1
ATOM 725 O O . GLY A 1 94 ? -10.011 5.410 -6.356 1.00 54.41 94 GLY A O 1
ATOM 726 N N . SER A 1 95 ? -10.190 7.315 -7.515 1.00 52.34 95 SER A N 1
ATOM 727 C CA . SER A 1 95 ? -11.131 6.776 -8.523 1.00 52.34 95 SER A CA 1
ATOM 728 C C . SER A 1 95 ? -10.457 6.130 -9.740 1.00 52.34 95 SER A C 1
ATOM 730 O O . SER A 1 95 ? -11.130 5.631 -10.638 1.00 52.34 95 SER A O 1
ATOM 732 N N . GLY A 1 96 ? -9.123 6.121 -9.780 1.00 48.22 96 GLY A N 1
ATOM 733 C CA . GLY A 1 96 ? -8.393 5.378 -10.793 1.00 48.22 96 GLY A CA 1
ATOM 734 C C . GLY A 1 96 ? -8.523 3.889 -10.510 1.00 48.22 96 GLY A C 1
ATOM 735 O O . GLY A 1 96 ? -7.800 3.366 -9.668 1.00 48.22 96 GLY A O 1
ATOM 736 N N . THR A 1 97 ? -9.396 3.198 -11.239 1.00 38.53 97 THR A N 1
ATOM 737 C CA . THR A 1 97 ? -9.209 1.781 -11.554 1.00 38.53 97 THR A CA 1
ATOM 738 C C . THR A 1 97 ? -7.852 1.646 -12.235 1.00 38.53 97 THR A C 1
ATOM 740 O O . THR A 1 97 ? -7.731 1.749 -13.453 1.00 38.53 97 THR A O 1
ATOM 743 N N . SER A 1 98 ? -6.791 1.499 -11.444 1.00 39.97 98 SER A N 1
ATOM 744 C CA . SER A 1 98 ? -5.488 1.105 -11.949 1.00 39.97 98 SER A CA 1
ATOM 745 C C . SER A 1 98 ? -5.577 -0.381 -12.251 1.00 39.97 98 SER A C 1
ATOM 747 O O . SER A 1 98 ? -5.243 -1.217 -11.412 1.00 39.97 98 SER A O 1
ATOM 749 N N . THR A 1 99 ? -6.082 -0.711 -13.434 1.00 27.17 99 THR A N 1
ATOM 750 C CA . THR A 1 99 ? -5.939 -2.044 -14.003 1.00 27.17 99 THR A CA 1
ATOM 751 C C . THR A 1 99 ? -4.442 -2.283 -14.165 1.00 27.17 99 THR A C 1
ATOM 753 O O . THR A 1 99 ? -3.802 -1.754 -15.070 1.00 27.17 99 THR A O 1
ATOM 756 N N . TRP A 1 100 ? -3.850 -3.003 -13.217 1.00 30.31 100 TRP A N 1
ATOM 757 C CA . TRP A 1 100 ? -2.482 -3.489 -13.321 1.00 30.31 100 TRP A CA 1
ATOM 758 C C . TRP A 1 100 ? -2.488 -4.641 -14.327 1.00 30.31 100 TRP A C 1
ATOM 760 O O . TRP A 1 100 ? -2.697 -5.797 -13.973 1.00 30.31 100 TRP A O 1
ATOM 770 N N . SER A 1 101 ? -2.308 -4.325 -15.608 1.00 30.19 101 SER A N 1
ATOM 771 C CA . SER A 1 101 ? -2.000 -5.326 -16.625 1.00 30.19 101 SER A CA 1
ATOM 772 C C . SER A 1 101 ? -0.517 -5.674 -16.521 1.00 30.19 101 SER A C 1
ATOM 774 O O . SER A 1 101 ? 0.332 -5.121 -17.215 1.00 30.19 101 SER A O 1
ATOM 776 N N . SER A 1 102 ? -0.185 -6.577 -15.602 1.00 38.72 102 SER A N 1
ATOM 777 C CA . SER A 1 102 ? 1.140 -7.181 -15.507 1.00 38.72 102 SER A CA 1
ATOM 778 C C . SER A 1 102 ? 1.268 -8.317 -16.522 1.00 38.72 102 SER A C 1
ATOM 780 O O . SER A 1 102 ? 1.118 -9.480 -16.165 1.00 38.72 102 SER A O 1
ATOM 782 N N . ALA A 1 103 ? 1.521 -7.973 -17.786 1.00 39.34 103 ALA A N 1
ATOM 783 C CA . ALA A 1 103 ? 2.135 -8.870 -18.766 1.00 39.34 103 ALA A CA 1
ATOM 784 C C . ALA A 1 103 ? 2.547 -8.081 -20.019 1.00 39.34 103 ALA A C 1
ATOM 786 O O . ALA A 1 103 ? 1.799 -7.999 -20.988 1.00 39.34 103 ALA A O 1
ATOM 787 N N . ALA A 1 104 ? 3.761 -7.535 -20.012 1.00 36.16 104 ALA A N 1
ATOM 788 C CA . ALA A 1 104 ? 4.480 -7.246 -21.244 1.00 36.16 104 ALA A CA 1
ATOM 789 C C . ALA A 1 104 ? 5.830 -7.954 -21.147 1.00 36.16 104 ALA A C 1
ATOM 791 O O . ALA A 1 104 ? 6.709 -7.594 -20.362 1.00 36.16 104 ALA A O 1
ATOM 792 N N . THR A 1 105 ? 5.956 -9.043 -21.897 1.00 33.62 105 THR A N 1
ATOM 793 C CA . THR A 1 105 ? 7.240 -9.679 -22.165 1.00 33.62 105 THR A CA 1
ATOM 794 C C . THR A 1 105 ? 8.072 -8.663 -22.936 1.00 33.62 105 THR A C 1
ATOM 796 O O . THR A 1 105 ? 7.738 -8.340 -24.073 1.00 33.62 105 THR A O 1
ATOM 799 N N . ALA A 1 106 ? 9.117 -8.127 -22.307 1.00 38.44 106 ALA A N 1
ATOM 800 C CA . ALA A 1 106 ? 10.028 -7.184 -22.941 1.00 38.44 106 ALA A CA 1
ATOM 801 C C . ALA A 1 106 ? 10.591 -7.799 -24.237 1.00 38.44 106 ALA A C 1
ATOM 803 O O . ALA A 1 106 ? 11.262 -8.835 -24.161 1.00 38.44 106 ALA A O 1
ATOM 804 N N . PRO A 1 107 ? 10.371 -7.201 -25.421 1.00 40.78 107 PRO A N 1
ATOM 805 C CA . PRO A 1 107 ? 11.132 -7.579 -26.595 1.00 40.78 107 PRO A CA 1
ATOM 806 C C . PRO A 1 107 ? 12.550 -7.039 -26.410 1.00 40.78 107 PRO A C 1
ATOM 808 O O . PRO A 1 107 ? 12.751 -5.858 -26.117 1.00 40.78 107 PRO A O 1
ATOM 811 N N . ALA A 1 108 ? 13.542 -7.915 -26.558 1.00 43.31 108 ALA A N 1
ATOM 812 C CA . ALA A 1 108 ? 14.936 -7.512 -26.651 1.00 43.31 108 ALA A CA 1
ATOM 813 C C . ALA A 1 108 ? 15.107 -6.505 -27.802 1.00 43.31 108 ALA A C 1
ATOM 815 O O . ALA A 1 108 ? 14.508 -6.667 -28.865 1.00 43.31 108 ALA A O 1
ATOM 816 N N . GLY A 1 109 ? 15.901 -5.460 -27.551 1.00 50.31 109 GLY A N 1
ATOM 817 C CA . GLY A 1 109 ? 16.054 -4.298 -28.419 1.00 50.31 109 GLY A CA 1
ATOM 818 C C . GLY A 1 109 ? 16.350 -4.662 -29.870 1.00 50.31 109 GLY A C 1
ATOM 819 O O . GLY A 1 109 ? 17.444 -5.117 -30.200 1.00 50.31 109 GLY A O 1
ATOM 820 N N . SER A 1 110 ? 15.381 -4.406 -30.743 1.00 50.97 110 SER A N 1
ATOM 821 C CA . SER A 1 110 ? 15.634 -4.268 -32.169 1.00 50.97 110 SER A CA 1
ATOM 822 C C . SER A 1 110 ? 16.439 -2.994 -32.401 1.00 50.97 110 SER A C 1
ATOM 824 O O . SER A 1 110 ? 16.121 -1.935 -31.855 1.00 50.97 110 SER A O 1
ATOM 826 N N . SER A 1 111 ? 17.498 -3.099 -33.202 1.00 55.91 111 SER A N 1
ATOM 827 C CA . SER A 1 111 ? 18.271 -1.942 -33.643 1.00 55.91 111 SER A CA 1
ATOM 828 C C . SER A 1 111 ? 17.343 -0.906 -34.292 1.00 55.91 111 SER A C 1
ATOM 830 O O . SER A 1 111 ? 16.478 -1.292 -35.084 1.00 55.91 111 SER A O 1
ATOM 832 N N . PRO A 1 112 ? 17.500 0.393 -33.984 1.00 58.38 112 PRO A N 1
ATOM 833 C CA . PRO A 1 112 ? 16.640 1.418 -34.552 1.00 58.38 112 PRO A CA 1
ATOM 834 C C . PRO A 1 112 ? 16.767 1.446 -36.080 1.00 58.38 112 PRO A C 1
ATOM 836 O O . PRO A 1 112 ? 17.872 1.540 -36.612 1.00 58.38 112 PRO A O 1
ATOM 839 N N . SER A 1 113 ? 15.644 1.365 -36.792 1.00 61.66 113 SER A N 1
ATOM 840 C CA . SER A 1 113 ? 15.592 1.460 -38.256 1.00 61.66 113 SER A CA 1
ATOM 841 C C . SER A 1 113 ? 14.572 2.520 -38.687 1.00 61.66 113 SER A C 1
ATOM 843 O O . SER A 1 113 ? 13.801 3.016 -37.862 1.00 61.66 113 SER A O 1
ATOM 845 N N . GLY A 1 114 ? 14.624 2.960 -39.947 1.00 73.06 114 GLY A N 1
ATOM 846 C CA . GLY A 1 114 ? 13.712 3.987 -40.461 1.00 73.06 114 GLY A CA 1
ATOM 847 C C . GLY A 1 114 ? 13.785 5.309 -39.683 1.00 73.06 114 GLY A C 1
ATOM 848 O O . GLY A 1 114 ? 14.867 5.850 -39.452 1.00 73.06 114 GLY A O 1
ATOM 849 N N . GLN A 1 115 ? 12.632 5.826 -39.248 1.00 69.31 115 GLN A N 1
ATOM 850 C CA . GLN A 1 115 ? 12.512 7.101 -38.516 1.00 69.31 115 GLN A CA 1
ATOM 851 C C . GLN A 1 115 ? 13.187 7.097 -37.133 1.00 69.31 115 GLN A C 1
ATOM 853 O O . GLN A 1 115 ? 13.327 8.150 -36.502 1.00 69.31 115 GLN A O 1
ATOM 858 N N . CYS A 1 116 ? 13.631 5.927 -36.677 1.00 76.62 116 CYS A N 1
ATOM 859 C CA . CYS A 1 116 ? 14.283 5.729 -35.395 1.00 76.62 116 CYS A CA 1
ATOM 860 C C . CYS A 1 116 ? 15.804 5.570 -35.503 1.00 76.62 116 CYS A C 1
ATOM 862 O O . CYS A 1 116 ? 16.462 5.560 -34.472 1.00 76.62 116 CYS A O 1
ATOM 864 N N . ALA A 1 117 ? 16.386 5.524 -36.710 1.00 75.56 117 ALA A N 1
ATOM 865 C CA . ALA A 1 117 ? 17.812 5.235 -36.934 1.00 75.56 117 ALA A CA 1
ATOM 866 C C . ALA A 1 117 ? 18.794 6.121 -36.131 1.00 75.56 117 ALA A C 1
ATOM 868 O O . ALA A 1 117 ? 19.883 5.672 -35.787 1.00 75.56 117 ALA A O 1
ATOM 869 N N . ASN A 1 118 ? 18.399 7.356 -35.798 1.00 76.81 118 ASN A N 1
ATOM 870 C CA . ASN A 1 118 ? 19.212 8.313 -35.032 1.00 76.81 118 ASN A CA 1
ATOM 871 C C . ASN A 1 118 ? 18.750 8.495 -33.574 1.00 76.81 118 ASN A C 1
ATOM 873 O O . ASN A 1 118 ? 19.176 9.432 -32.900 1.00 76.81 118 ASN A O 1
ATOM 877 N N . VAL A 1 119 ? 17.850 7.640 -33.087 1.00 80.31 119 VAL A N 1
ATOM 878 C CA . VAL A 1 119 ? 17.306 7.699 -31.727 1.00 80.31 119 VAL A CA 1
ATOM 879 C C . VAL A 1 119 ? 17.861 6.529 -30.925 1.00 80.31 119 VAL A C 1
ATOM 881 O O . VAL A 1 119 ? 17.794 5.378 -31.351 1.00 80.31 119 VAL A O 1
ATOM 884 N N . ALA A 1 120 ? 18.417 6.818 -29.750 1.00 82.31 120 ALA A N 1
ATOM 885 C CA . ALA A 1 120 ? 18.987 5.791 -28.890 1.00 82.31 120 ALA A CA 1
ATOM 886 C C . ALA A 1 120 ? 17.901 4.848 -28.346 1.00 82.31 120 ALA A C 1
ATOM 888 O O . ALA A 1 120 ? 16.786 5.274 -28.034 1.00 82.31 120 ALA A O 1
ATOM 889 N N . ALA A 1 121 ? 18.242 3.571 -28.178 1.00 82.44 121 ALA A N 1
ATOM 890 C CA . ALA A 1 121 ? 17.386 2.634 -27.461 1.00 82.44 121 ALA A CA 1
ATOM 891 C C . ALA A 1 121 ? 17.239 3.052 -25.986 1.00 82.44 121 ALA A C 1
ATOM 893 O O . ALA A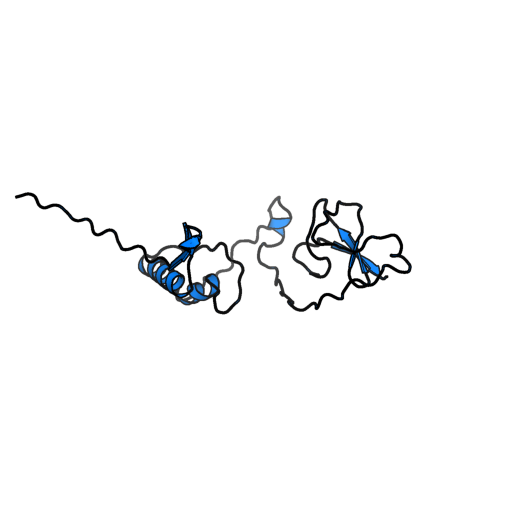 1 121 ? 18.171 3.587 -25.375 1.00 82.44 121 ALA A O 1
ATOM 894 N N . TRP A 1 122 ? 16.061 2.817 -25.411 1.00 83.06 122 TRP A N 1
ATOM 895 C CA . TRP A 1 122 ? 15.793 3.086 -24.005 1.00 83.06 122 TRP A CA 1
ATOM 896 C C . TRP A 1 122 ? 16.652 2.193 -23.097 1.00 83.06 122 TRP A C 1
ATOM 898 O O . TRP A 1 122 ? 16.840 1.007 -23.371 1.00 83.06 122 TRP A O 1
ATOM 908 N N . SER A 1 123 ? 17.138 2.750 -21.985 1.00 78.81 123 SER A N 1
ATOM 909 C CA . SER A 1 123 ? 17.864 2.012 -20.953 1.00 78.81 123 SER A CA 1
ATOM 910 C C . SER A 1 123 ? 17.433 2.443 -19.549 1.00 78.81 123 SER A C 1
ATOM 912 O O . SER A 1 123 ? 17.228 3.627 -19.281 1.00 78.81 123 SER A O 1
ATOM 914 N N . SER A 1 124 ? 17.368 1.488 -18.618 1.00 72.38 124 SER A N 1
ATOM 915 C CA . SER A 1 124 ? 17.030 1.754 -17.212 1.00 72.38 124 SER A CA 1
ATOM 916 C C . SER A 1 124 ? 18.106 2.540 -16.456 1.00 72.38 124 SER A C 1
ATOM 918 O O . SER A 1 124 ? 17.845 3.029 -15.361 1.00 72.38 124 SER A O 1
ATOM 920 N N . GLY A 1 125 ? 19.323 2.623 -17.005 1.00 73.94 125 GLY A N 1
ATOM 921 C CA . GLY A 1 125 ? 20.446 3.357 -16.415 1.00 73.94 125 GLY A CA 1
ATOM 922 C C . GLY A 1 125 ? 20.579 4.796 -16.918 1.00 73.94 125 GLY A C 1
ATOM 923 O O . GLY A 1 125 ? 21.444 5.527 -16.443 1.00 73.94 125 GLY A O 1
ATOM 924 N N . SER A 1 126 ? 19.753 5.207 -17.882 1.00 75.06 126 SER A N 1
ATOM 925 C CA . SER A 1 126 ? 19.817 6.529 -18.504 1.00 75.06 126 SER A CA 1
ATOM 926 C C . SER A 1 126 ? 18.751 7.463 -17.937 1.00 75.06 126 SER A C 1
ATOM 928 O O . SER A 1 126 ? 17.621 7.058 -17.681 1.00 75.06 126 SER A O 1
ATOM 930 N N . VAL A 1 127 ? 19.107 8.737 -17.770 1.00 75.56 127 VAL A N 1
ATOM 931 C CA . VAL A 1 127 ? 18.175 9.794 -17.363 1.00 75.56 127 VAL A CA 1
ATOM 932 C C . VAL A 1 127 ? 17.711 10.545 -18.603 1.00 75.56 127 VAL A C 1
ATOM 934 O O . VAL A 1 127 ? 18.521 11.157 -19.297 1.00 75.56 127 VAL A O 1
ATOM 937 N N . TYR A 1 128 ? 16.405 10.525 -18.859 1.00 72.31 128 TYR A N 1
ATOM 938 C CA . TYR A 1 128 ? 15.803 11.218 -19.997 1.00 72.31 128 TYR A CA 1
ATOM 939 C C . TYR A 1 128 ? 15.202 12.561 -19.571 1.00 72.31 128 TYR A C 1
ATOM 941 O O . TYR A 1 128 ? 14.402 12.614 -18.637 1.00 72.31 128 TYR A O 1
ATOM 949 N N . THR A 1 129 ? 15.587 13.637 -20.266 1.00 75.31 129 THR A N 1
ATOM 950 C CA . THR A 1 129 ? 15.091 15.008 -20.047 1.00 75.31 129 THR A CA 1
ATOM 951 C C . THR A 1 129 ? 14.070 15.415 -21.116 1.00 75.31 129 THR A C 1
ATOM 953 O O . THR A 1 129 ? 13.972 14.760 -22.151 1.00 75.31 129 THR A O 1
ATOM 956 N N . GLY A 1 130 ? 13.306 16.497 -20.896 1.00 63.31 130 GLY A N 1
ATOM 957 C CA . GLY A 1 130 ? 12.088 16.878 -21.648 1.00 63.31 130 GLY A CA 1
ATOM 958 C C . GLY A 1 130 ? 12.220 17.207 -23.148 1.00 63.31 130 GLY A C 1
ATOM 959 O O . GLY A 1 130 ? 11.328 17.822 -23.720 1.00 63.31 130 GLY A O 1
ATOM 960 N N . ARG A 1 131 ? 13.324 16.838 -23.797 1.00 67.44 131 ARG A N 1
ATOM 961 C CA . ARG A 1 131 ? 13.507 16.886 -25.261 1.00 67.44 131 ARG A CA 1
ATOM 962 C C . ARG A 1 131 ? 14.146 15.618 -25.829 1.00 67.44 131 ARG A C 1
ATOM 964 O O . ARG A 1 131 ? 14.365 15.528 -27.033 1.00 67.44 131 ARG A O 1
ATOM 971 N N . MET A 1 132 ? 14.494 14.667 -24.971 1.00 77.00 132 MET A N 1
ATOM 972 C CA . MET A 1 132 ? 15.106 13.413 -25.382 1.00 77.00 132 MET A CA 1
ATOM 973 C C . MET A 1 132 ? 14.029 12.474 -25.918 1.00 77.00 132 MET A C 1
ATOM 975 O O . MET A 1 132 ? 12.888 12.505 -25.471 1.00 77.00 132 MET A O 1
ATOM 979 N N . THR A 1 133 ? 14.393 11.629 -26.873 1.00 81.81 133 THR A N 1
ATOM 980 C CA . THR A 1 133 ? 13.546 10.524 -27.327 1.00 81.81 133 THR A CA 1
ATOM 981 C C . THR A 1 133 ? 14.302 9.222 -27.152 1.00 81.81 133 THR A C 1
ATOM 983 O O . THR A 1 133 ? 15.535 9.209 -27.189 1.00 81.81 133 THR A O 1
ATOM 986 N N . ALA A 1 134 ? 13.568 8.142 -26.920 1.00 83.06 134 ALA A N 1
ATOM 987 C CA . ALA A 1 134 ? 14.134 6.811 -26.799 1.00 83.06 134 ALA A CA 1
ATOM 988 C C . ALA A 1 134 ? 13.276 5.806 -27.565 1.00 83.06 134 ALA A C 1
ATOM 990 O O . ALA A 1 134 ? 12.051 5.933 -27.603 1.00 83.06 134 ALA A O 1
ATOM 991 N N . VAL A 1 135 ? 13.926 4.817 -28.168 1.00 83.38 135 VAL A N 1
ATOM 992 C CA . VAL A 1 135 ? 13.249 3.699 -28.832 1.00 83.38 135 VAL A CA 1
ATOM 993 C C . VAL A 1 135 ? 13.038 2.582 -27.823 1.00 83.38 135 VAL A C 1
ATOM 995 O O . VAL A 1 135 ? 13.988 2.166 -27.158 1.00 83.38 135 VAL A O 1
ATOM 998 N N . TYR A 1 136 ? 11.816 2.072 -27.714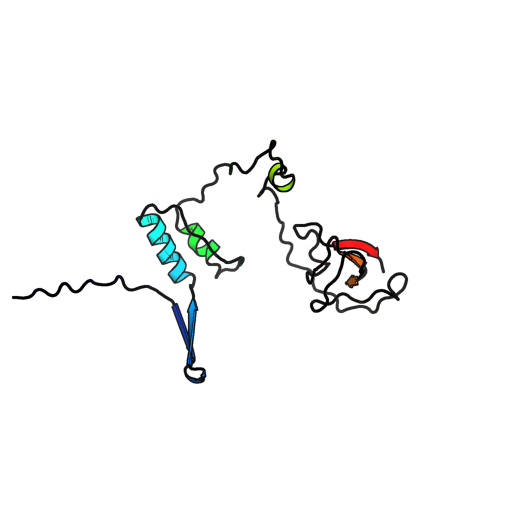 1.00 78.56 136 TYR A N 1
ATOM 999 C CA . TYR A 1 136 ? 11.524 0.873 -26.934 1.00 78.56 136 TYR A CA 1
ATOM 1000 C C . TYR A 1 136 ? 10.569 -0.019 -27.724 1.00 78.56 136 TYR A C 1
ATOM 1002 O O . TYR A 1 136 ? 9.517 0.426 -28.169 1.00 78.56 136 TYR A O 1
ATOM 1010 N N . GLY A 1 137 ? 10.946 -1.279 -27.944 1.00 76.81 137 GLY A N 1
ATOM 1011 C CA . GLY A 1 137 ? 10.208 -2.142 -28.865 1.00 76.81 137 GLY A CA 1
ATOM 1012 C C . GLY A 1 137 ? 10.220 -1.579 -30.290 1.00 76.81 137 GLY A C 1
ATOM 1013 O O . GLY A 1 137 ? 11.291 -1.443 -30.884 1.00 76.81 137 GLY A O 1
ATOM 1014 N N . ARG A 1 138 ? 9.032 -1.279 -30.825 1.00 73.56 138 ARG A N 1
ATOM 1015 C CA . ARG A 1 138 ? 8.841 -0.736 -32.179 1.00 73.56 138 ARG A CA 1
ATOM 1016 C C . ARG A 1 138 ? 8.507 0.744 -32.200 1.00 73.56 138 ARG A C 1
ATOM 1018 O O . ARG A 1 138 ? 8.315 1.262 -33.278 1.00 73.56 138 ARG A O 1
ATOM 1025 N N . ASP A 1 139 ? 8.469 1.429 -31.065 1.00 77.12 139 ASP A N 1
ATOM 1026 C CA . ASP A 1 139 ? 7.966 2.800 -31.031 1.00 77.12 139 ASP A CA 1
ATOM 1027 C C . ASP A 1 139 ? 8.988 3.761 -30.422 1.00 77.12 139 ASP A C 1
ATOM 1029 O O . ASP A 1 139 ? 9.898 3.387 -29.665 1.00 77.12 139 ASP A O 1
ATOM 1033 N N . ARG A 1 140 ? 8.841 5.037 -30.782 1.00 82.12 140 ARG A N 1
ATOM 1034 C CA . ARG A 1 140 ? 9.641 6.141 -30.263 1.00 82.12 140 ARG A CA 1
ATOM 1035 C C . ARG A 1 140 ? 8.845 6.914 -29.227 1.00 82.12 140 ARG A C 1
ATOM 1037 O O . ARG A 1 140 ? 7.832 7.535 -29.539 1.00 82.12 140 ARG A O 1
ATOM 1044 N N . TYR A 1 141 ? 9.412 7.027 -28.034 1.00 78.75 141 TYR A N 1
ATOM 1045 C CA . TYR A 1 141 ? 8.783 7.713 -26.913 1.00 78.75 141 TYR A CA 1
ATOM 1046 C C . TYR A 1 141 ? 9.513 9.013 -26.558 1.00 78.75 141 TYR A C 1
ATOM 1048 O O . TYR A 1 141 ? 10.746 9.062 -26.580 1.00 78.75 141 TYR A O 1
ATOM 1056 N N . ALA A 1 142 ? 8.768 10.063 -26.197 1.00 78.06 142 ALA A N 1
ATOM 1057 C CA . ALA A 1 142 ? 9.304 11.242 -25.501 1.00 78.06 142 ALA A CA 1
ATOM 1058 C C . ALA A 1 142 ? 8.805 11.294 -24.051 1.00 78.06 142 ALA A C 1
ATOM 1060 O O . ALA A 1 142 ? 7.637 10.986 -23.799 1.00 78.06 142 ALA A O 1
ATOM 1061 N N . PRO A 1 143 ? 9.648 11.697 -23.088 1.00 69.62 143 PRO A N 1
ATOM 1062 C CA . PRO A 1 143 ? 9.231 11.856 -21.710 1.00 69.62 143 PRO A CA 1
ATOM 1063 C C . PRO A 1 143 ? 8.462 13.173 -21.551 1.00 69.62 143 PRO A C 1
ATOM 1065 O O . PRO A 1 143 ? 8.880 14.221 -22.043 1.00 69.62 143 PRO A O 1
ATOM 1068 N N . ALA A 1 144 ? 7.371 13.147 -20.790 1.00 67.31 144 ALA A N 1
ATOM 1069 C CA . ALA A 1 144 ? 6.615 14.353 -20.460 1.00 67.31 144 ALA A CA 1
ATOM 1070 C C . ALA A 1 144 ? 7.376 15.288 -19.490 1.00 67.31 144 ALA A C 1
ATOM 1072 O O . ALA A 1 144 ? 7.078 16.480 -19.416 1.00 67.31 144 ALA A O 1
ATOM 1073 N N . HIS A 1 145 ? 8.371 14.774 -18.743 1.00 60.56 145 HIS A N 1
ATOM 1074 C CA . HIS A 1 145 ? 9.125 15.518 -17.721 1.00 60.56 145 HIS A CA 1
ATOM 1075 C C . HIS A 1 145 ? 10.605 15.095 -17.609 1.00 60.56 145 HIS A C 1
ATOM 1077 O O . HIS A 1 145 ? 11.032 14.097 -18.173 1.00 60.56 145 HIS A O 1
ATOM 1083 N N . ILE A 1 146 ? 11.390 15.882 -16.863 1.00 57.41 146 ILE A N 1
ATOM 1084 C CA . ILE A 1 146 ? 12.837 16.093 -17.062 1.00 57.41 146 ILE A CA 1
ATOM 1085 C C . ILE A 1 146 ? 13.744 14.986 -16.466 1.00 57.41 146 ILE A C 1
ATOM 1087 O O . ILE A 1 146 ? 14.927 14.970 -16.772 1.00 57.41 146 ILE A O 1
ATOM 1091 N N . TYR A 1 147 ? 13.245 14.041 -15.660 1.00 56.56 147 TYR A N 1
ATOM 1092 C CA . TYR A 1 147 ? 14.105 13.011 -15.046 1.00 56.56 147 TYR A CA 1
ATOM 1093 C C . TYR A 1 147 ? 13.354 11.692 -14.844 1.00 56.56 147 TYR A C 1
ATOM 1095 O O . TYR A 1 147 ? 12.534 11.588 -13.930 1.00 56.56 147 TYR A O 1
ATOM 1103 N N . ARG A 1 148 ? 13.593 10.686 -15.696 1.00 63.34 148 ARG A N 1
ATOM 1104 C CA . ARG A 1 148 ? 12.887 9.393 -15.617 1.00 63.34 148 ARG A CA 1
ATOM 1105 C C . ARG A 1 148 ? 13.772 8.210 -16.010 1.00 63.34 148 ARG A C 1
ATOM 1107 O O . ARG A 1 148 ? 14.464 8.284 -17.020 1.00 63.34 148 ARG A O 1
ATOM 1114 N N . THR A 1 149 ? 13.666 7.126 -15.239 1.00 60.66 149 THR A N 1
ATOM 1115 C CA . THR A 1 149 ? 14.209 5.780 -15.519 1.00 60.66 149 THR A CA 1
ATOM 1116 C C . THR A 1 149 ? 13.098 4.723 -15.650 1.00 60.66 149 THR A C 1
ATOM 1118 O O . THR A 1 149 ? 13.385 3.532 -15.745 1.00 60.66 149 THR A O 1
ATOM 1121 N N . ASP A 1 150 ? 11.825 5.141 -15.646 1.00 66.75 150 ASP A N 1
ATOM 1122 C CA . ASP A 1 150 ? 10.659 4.260 -15.795 1.00 66.75 150 ASP A CA 1
ATOM 1123 C C . ASP A 1 150 ? 10.600 3.665 -17.218 1.00 66.75 150 ASP A C 1
ATOM 1125 O O . ASP A 1 150 ? 10.944 4.346 -18.192 1.00 66.75 150 ASP A O 1
ATOM 1129 N N . ARG A 1 151 ? 10.139 2.411 -17.348 1.00 66.00 151 ARG A N 1
ATOM 1130 C CA . ARG A 1 151 ? 10.000 1.729 -18.648 1.00 66.00 151 ARG A CA 1
ATOM 1131 C C . ARG A 1 151 ? 8.866 2.337 -19.502 1.00 66.00 151 ARG A C 1
ATOM 1133 O O . ARG A 1 151 ? 7.800 2.601 -18.945 1.00 66.00 151 ARG A O 1
ATOM 1140 N N . PRO A 1 152 ? 9.048 2.529 -20.827 1.00 64.56 152 PRO A N 1
ATOM 1141 C CA . PRO A 1 152 ? 8.030 3.139 -21.696 1.00 64.56 152 PRO A CA 1
ATOM 1142 C C . PRO A 1 152 ? 6.758 2.304 -21.910 1.00 64.56 152 PRO A C 1
ATOM 1144 O O . PRO A 1 152 ? 5.698 2.866 -22.166 1.00 64.56 152 PRO A O 1
ATOM 1147 N N . ASP A 1 153 ? 6.837 0.980 -21.768 1.00 62.47 153 ASP A N 1
ATOM 1148 C CA . ASP A 1 153 ? 5.754 0.021 -22.039 1.00 62.47 153 ASP A CA 1
ATOM 1149 C C . ASP A 1 153 ? 4.745 -0.151 -20.905 1.00 62.47 153 ASP A C 1
ATOM 1151 O O . ASP A 1 153 ? 3.784 -0.904 -21.041 1.00 62.47 153 ASP A O 1
ATOM 1155 N N . GLN A 1 154 ? 4.895 0.565 -19.793 1.00 57.72 154 GLN A N 1
ATOM 1156 C CA . GLN A 1 154 ? 3.930 0.471 -18.700 1.00 57.72 154 GLN A CA 1
ATOM 1157 C C . GLN A 1 154 ? 2.586 1.155 -19.018 1.00 57.72 154 GLN A C 1
ATOM 1159 O O . GLN A 1 154 ? 1.784 1.345 -18.109 1.00 57.72 154 GLN A O 1
ATOM 1164 N N . PHE A 1 155 ? 2.309 1.528 -20.275 1.00 46.03 155 PHE A N 1
ATOM 1165 C CA . PHE A 1 155 ? 1.088 2.225 -20.675 1.00 46.03 155 PHE A CA 1
ATOM 1166 C C . PHE A 1 155 ? -0.201 1.420 -20.405 1.00 46.03 155 PHE A C 1
ATOM 1168 O O . PHE A 1 155 ? -0.271 0.248 -20.766 1.00 46.03 155 PHE A O 1
ATOM 1175 N N . PRO A 1 156 ? -1.249 2.049 -19.828 1.00 47.22 156 PRO A N 1
ATOM 1176 C CA . PRO A 1 156 ? -1.302 3.434 -19.372 1.00 47.22 156 PRO A CA 1
ATOM 1177 C C . PRO A 1 156 ? -0.789 3.522 -17.928 1.00 47.22 156 PRO A C 1
ATOM 1179 O O . PRO A 1 156 ? -1.556 3.414 -16.972 1.00 47.22 156 PRO A O 1
ATOM 1182 N N . SER A 1 157 ? 0.511 3.729 -17.717 1.00 43.78 157 SER A N 1
ATOM 1183 C CA . SER A 1 157 ? 1.043 3.818 -16.361 1.00 43.78 157 SER A CA 1
ATOM 1184 C C . SER A 1 157 ? 0.595 5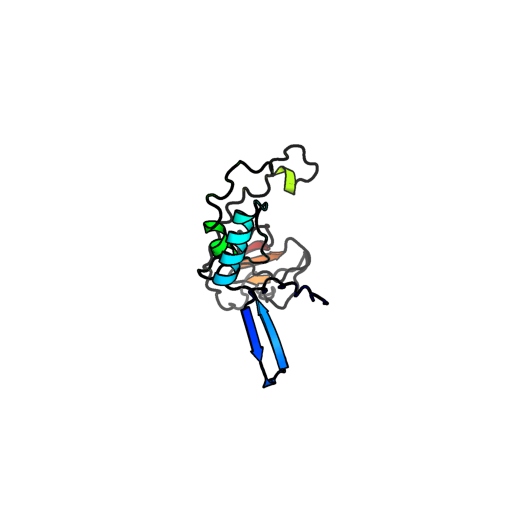.149 -15.804 1.00 43.78 157 SER A C 1
ATOM 1186 O O . SER A 1 157 ? 1.122 6.169 -16.239 1.00 43.78 157 SER A O 1
ATOM 1188 N N . ALA A 1 158 ? -0.396 5.122 -14.914 1.00 43.38 158 ALA A N 1
ATOM 1189 C CA . ALA A 1 158 ? -0.648 5.954 -13.729 1.00 43.38 158 ALA A CA 1
ATOM 1190 C C . ALA A 1 158 ? -0.296 7.471 -13.707 1.00 43.38 158 ALA A C 1
ATOM 1192 O O . ALA A 1 158 ? -0.465 8.096 -12.664 1.00 43.38 158 ALA A O 1
ATOM 1193 N N . ALA A 1 159 ? 0.185 8.096 -14.784 1.00 48.66 159 ALA A N 1
ATOM 1194 C CA . ALA A 1 159 ? 0.698 9.465 -14.800 1.00 48.66 159 ALA A CA 1
ATOM 1195 C C . ALA A 1 159 ? 1.002 10.065 -16.199 1.00 48.66 159 ALA A C 1
ATOM 1197 O O . ALA A 1 159 ? 1.455 11.205 -16.231 1.00 48.66 159 ALA A O 1
ATOM 1198 N N . GLY A 1 160 ? 0.796 9.374 -17.336 1.00 58.47 160 GLY A N 1
ATOM 1199 C CA . GLY A 1 160 ? 1.046 9.973 -18.670 1.00 58.47 160 GLY A CA 1
ATOM 1200 C C . GLY A 1 160 ? 2.518 10.355 -18.908 1.00 58.47 160 GLY A C 1
ATOM 1201 O O . GLY A 1 160 ? 2.826 11.442 -19.385 1.00 58.47 160 GLY A O 1
ATOM 1202 N N . VAL A 1 161 ? 3.435 9.487 -18.473 1.00 65.31 161 VAL A N 1
ATOM 1203 C CA . VAL A 1 161 ? 4.868 9.792 -18.291 1.00 65.31 161 VAL A CA 1
ATOM 1204 C C . VAL A 1 161 ? 5.661 9.795 -19.596 1.00 65.31 161 VAL A C 1
ATOM 1206 O O . VAL A 1 161 ? 6.589 10.590 -19.748 1.00 65.31 161 VAL A O 1
ATOM 1209 N N . TRP A 1 162 ? 5.294 8.919 -20.523 1.00 68.25 162 TRP A N 1
ATOM 1210 C CA . TRP A 1 162 ? 5.852 8.842 -21.866 1.00 68.25 162 TRP A CA 1
ATOM 1211 C C . TRP A 1 162 ? 4.753 9.187 -22.870 1.00 68.25 162 TRP A C 1
ATOM 1213 O O . TRP A 1 162 ? 3.576 8.994 -22.594 1.00 68.25 162 TRP A O 1
ATOM 1223 N N . THR A 1 163 ? 5.107 9.746 -24.015 1.00 74.56 163 THR A N 1
ATOM 1224 C CA . THR A 1 163 ? 4.185 9.917 -25.142 1.00 74.56 163 THR A CA 1
ATOM 1225 C C . THR A 1 163 ? 4.746 9.123 -26.302 1.00 74.56 163 THR A C 1
ATOM 1227 O O . THR A 1 163 ? 5.903 9.333 -26.672 1.00 74.56 163 THR A O 1
ATOM 1230 N N . ASP A 1 164 ? 3.953 8.184 -26.815 1.00 74.25 164 ASP A N 1
ATOM 1231 C CA . ASP A 1 164 ? 4.254 7.513 -28.073 1.00 74.25 164 ASP A CA 1
ATOM 1232 C C . ASP A 1 164 ? 4.125 8.538 -29.201 1.00 74.25 164 ASP A C 1
ATOM 1234 O O . ASP A 1 164 ? 3.068 9.138 -29.404 1.00 74.25 164 ASP A O 1
ATOM 1238 N N . ASN A 1 165 ? 5.242 8.799 -29.871 1.00 72.50 165 ASN A N 1
ATOM 1239 C CA . ASN A 1 165 ? 5.332 9.833 -30.887 1.00 72.50 165 ASN A CA 1
ATOM 1240 C C . ASN A 1 165 ? 5.269 9.279 -32.309 1.00 72.50 165 ASN A C 1
ATOM 1242 O O . ASN A 1 165 ? 5.057 10.080 -33.219 1.00 72.50 165 ASN A O 1
ATOM 1246 N N . ALA A 1 166 ? 5.567 7.992 -32.516 1.00 72.12 166 ALA A N 1
ATOM 1247 C CA . ALA A 1 166 ? 5.557 7.318 -33.817 1.00 72.12 166 ALA A CA 1
ATOM 1248 C C . ALA A 1 166 ? 6.122 5.894 -33.710 1.00 72.12 166 ALA A C 1
ATOM 1250 O O . ALA A 1 166 ? 7.064 5.653 -32.949 1.00 72.12 166 ALA A O 1
ATOM 1251 N N . ALA A 1 167 ? 5.658 5.032 -34.613 1.00 76.69 167 ALA A N 1
ATOM 1252 C CA . ALA A 1 167 ? 6.279 3.748 -34.897 1.00 76.69 167 ALA A CA 1
ATOM 1253 C C . ALA A 1 167 ? 7.618 3.891 -35.647 1.00 76.69 167 ALA A C 1
ATOM 1255 O O . ALA A 1 167 ? 7.812 4.776 -36.488 1.00 76.69 167 ALA A O 1
ATOM 1256 N N . CYS A 1 168 ? 8.510 2.962 -35.334 1.00 68.38 168 CYS A N 1
ATOM 1257 C CA . CYS A 1 168 ? 9.652 2.498 -36.101 1.00 68.38 168 CYS A CA 1
ATOM 1258 C C . CYS A 1 168 ? 9.205 1.266 -36.927 1.00 68.38 168 CYS A C 1
ATOM 1260 O O . CYS A 1 168 ? 9.667 1.173 -38.078 1.00 68.38 168 CYS A O 1
#